Protein AF-A0A1C6DU98-F1 (afdb_monomer_lite)

Secondary structure (DSSP, 8-state):
-EEEEEEEE---HHHHHHHHHHHHHHHHHHHHHHHHHHHHT-GGGHHHHHHHHHHHHHHHHHHHHHHHHHHHHTEEEEEEEEEEETTEEEETTEEEEEEEETTTTEEEEE--EEETTTTEEE-S-EEEEETTHHHHHHHHHHHTT---EE---

Structure (mmCIF, N/CA/C/O backbone):
data_AF-A0A1C6DU98-F1
#
_entry.id   AF-A0A1C6DU98-F1
#
loop_
_atom_site.group_PDB
_atom_site.id
_atom_site.type_symbol
_atom_site.label_atom_id
_atom_site.label_alt_id
_atom_site.label_comp_id
_atom_site.label_asym_id
_atom_site.label_entity_id
_atom_site.label_seq_id
_atom_site.pdbx_PDB_ins_code
_atom_site.Cartn_x
_atom_site.Cartn_y
_atom_site.Cartn_z
_atom_site.occupancy
_atom_site.B_iso_or_equiv
_atom_site.auth_seq_id
_atom_site.auth_comp_id
_atom_site.auth_asym_id
_atom_site.auth_atom_id
_atom_site.pdbx_PDB_model_num
ATOM 1 N N . MET A 1 1 ? -24.990 3.674 14.588 1.00 85.88 1 MET A N 1
ATOM 2 C CA . MET A 1 1 ? -23.963 4.269 13.704 1.00 85.88 1 MET A CA 1
ATOM 3 C C . MET A 1 1 ? -22.802 4.704 14.579 1.00 85.88 1 MET A C 1
ATOM 5 O O . MET A 1 1 ? -23.062 5.175 15.678 1.00 85.88 1 MET A O 1
ATOM 9 N N . TYR A 1 2 ? -21.567 4.524 14.125 1.00 88.25 2 TYR A N 1
ATOM 10 C CA . TYR A 1 2 ? -20.347 4.826 14.866 1.00 88.25 2 TYR A CA 1
ATOM 11 C C . TYR A 1 2 ? -19.347 5.497 13.927 1.00 88.25 2 TYR A C 1
ATOM 13 O O . TYR A 1 2 ? -19.114 5.000 12.826 1.00 88.25 2 TYR A O 1
ATOM 21 N N . ARG A 1 3 ? -18.801 6.644 14.332 1.00 89.50 3 ARG A N 1
ATOM 22 C CA . ARG A 1 3 ? -17.763 7.347 13.574 1.00 89.50 3 ARG A CA 1
ATOM 23 C C . ARG A 1 3 ? -16.412 6.921 14.121 1.00 89.50 3 ARG A C 1
ATOM 25 O O . ARG A 1 3 ? -16.212 7.018 15.327 1.00 89.50 3 ARG A O 1
ATOM 32 N N . VAL A 1 4 ? -15.510 6.487 13.251 1.00 89.44 4 VAL A N 1
ATOM 33 C CA . VAL A 1 4 ? -14.160 6.087 13.652 1.00 89.44 4 VAL A CA 1
ATOM 34 C C . VAL A 1 4 ? -13.137 6.535 12.623 1.00 89.44 4 VAL A C 1
ATOM 36 O O . VAL A 1 4 ? -13.411 6.533 11.418 1.00 89.44 4 VAL A O 1
ATOM 39 N N . THR A 1 5 ? -11.966 6.927 13.116 1.00 86.38 5 THR A N 1
ATOM 40 C CA . THR A 1 5 ? -10.816 7.238 12.276 1.00 86.38 5 THR A CA 1
ATOM 41 C C . THR A 1 5 ? -10.185 5.929 11.834 1.00 86.38 5 THR A C 1
ATOM 43 O O . THR A 1 5 ? -9.741 5.131 12.658 1.00 86.38 5 THR A O 1
ATOM 46 N N . VAL A 1 6 ? -10.122 5.697 10.529 1.00 86.38 6 VAL A N 1
ATOM 47 C CA . VAL A 1 6 ? -9.443 4.530 9.966 1.00 86.38 6 VAL A CA 1
ATOM 48 C C . VAL A 1 6 ? -8.275 4.979 9.114 1.00 86.38 6 VAL A C 1
ATOM 50 O O . VAL A 1 6 ? -8.341 5.986 8.408 1.00 86.38 6 VAL A O 1
ATOM 53 N N . THR A 1 7 ? -7.203 4.206 9.145 1.00 85.19 7 THR A N 1
ATOM 54 C CA . THR A 1 7 ? -6.088 4.360 8.221 1.00 85.19 7 THR A CA 1
ATOM 55 C C . THR A 1 7 ? -6.346 3.449 7.032 1.00 85.19 7 THR A C 1
ATOM 57 O O . THR A 1 7 ? -6.310 2.231 7.165 1.00 85.19 7 THR A O 1
ATOM 60 N N . THR A 1 8 ? -6.623 4.021 5.865 1.00 81.44 8 THR A N 1
ATOM 61 C CA . THR A 1 8 ? -6.756 3.267 4.612 1.00 81.44 8 THR A CA 1
ATOM 62 C C . THR A 1 8 ? -5.574 3.562 3.706 1.00 81.44 8 THR A C 1
ATOM 64 O O . THR A 1 8 ? -4.934 4.611 3.820 1.00 81.44 8 THR A O 1
ATOM 67 N N . ARG A 1 9 ? -5.265 2.645 2.794 1.00 74.75 9 ARG A N 1
ATOM 68 C CA . ARG A 1 9 ? -4.228 2.872 1.795 1.00 74.75 9 ARG A CA 1
ATOM 69 C C . ARG A 1 9 ? -4.879 3.220 0.465 1.00 74.75 9 ARG A C 1
ATOM 71 O O . ARG A 1 9 ? -5.501 2.378 -0.174 1.00 74.75 9 ARG A O 1
ATOM 78 N N . VAL A 1 10 ? -4.663 4.448 0.019 1.00 69.62 10 VAL A N 1
ATOM 79 C CA . VAL A 1 10 ? -5.105 4.909 -1.296 1.00 69.62 10 VAL A CA 1
ATOM 80 C C . VAL A 1 10 ? -3.975 4.658 -2.289 1.00 69.62 10 VAL A C 1
ATOM 82 O O . VAL A 1 10 ? -2.925 5.300 -2.226 1.00 69.62 10 VAL A O 1
ATOM 85 N N . LEU A 1 11 ? -4.156 3.701 -3.201 1.00 62.50 11 LEU A N 1
ATOM 86 C CA . LEU A 1 11 ? -3.251 3.570 -4.341 1.00 62.50 11 LEU A CA 1
ATOM 87 C C . LEU A 1 11 ? -3.555 4.683 -5.348 1.00 62.50 11 LEU A C 1
ATOM 89 O O . LEU A 1 11 ? -4.678 4.807 -5.825 1.00 62.50 11 LEU A O 1
ATOM 93 N N . ASN A 1 12 ? -2.543 5.488 -5.673 1.00 68.00 12 ASN A N 1
ATOM 94 C CA . ASN A 1 12 ? -2.624 6.465 -6.752 1.00 68.00 12 ASN A CA 1
ATOM 95 C C . ASN A 1 12 ? -1.904 5.930 -7.996 1.00 68.00 12 ASN A C 1
ATOM 97 O O . ASN A 1 12 ? -0.674 5.999 -8.084 1.00 68.00 12 ASN A O 1
ATOM 101 N N . ASP A 1 13 ? -2.672 5.445 -8.973 1.00 67.31 13 ASP A N 1
ATOM 102 C CA . ASP A 1 13 ? -2.160 4.857 -10.221 1.00 67.31 13 ASP A CA 1
ATOM 103 C C . ASP A 1 13 ? -1.227 5.805 -10.986 1.00 67.31 13 ASP A C 1
ATOM 105 O O . ASP A 1 13 ? -0.239 5.384 -11.596 1.00 67.31 13 ASP A O 1
ATOM 109 N N . LYS A 1 14 ? -1.488 7.118 -10.914 1.00 71.56 14 LYS A N 1
ATOM 110 C CA . LYS A 1 14 ? -0.655 8.142 -11.559 1.00 71.56 14 LYS A CA 1
ATOM 111 C C . LYS A 1 14 ? 0.754 8.181 -10.974 1.00 71.56 14 LYS A C 1
ATOM 113 O O . LYS A 1 14 ? 1.722 8.404 -11.705 1.00 71.56 14 LYS A O 1
ATOM 118 N N . ASP A 1 15 ? 0.874 7.969 -9.669 1.00 70.94 15 ASP A N 1
ATOM 119 C CA . ASP A 1 15 ? 2.164 7.956 -8.991 1.00 70.94 15 ASP A CA 1
ATOM 120 C C . ASP A 1 15 ? 2.896 6.637 -9.229 1.00 70.94 15 ASP A C 1
ATOM 122 O O . ASP A 1 15 ? 4.112 6.650 -9.421 1.00 70.94 15 ASP A O 1
ATOM 126 N N . THR A 1 16 ? 2.166 5.521 -9.324 1.00 69.62 16 THR A N 1
ATOM 127 C CA . THR A 1 16 ? 2.725 4.216 -9.706 1.00 69.62 16 THR A CA 1
ATOM 128 C C . THR A 1 16 ? 3.302 4.249 -11.124 1.00 69.62 16 THR A C 1
ATOM 130 O O . THR A 1 16 ? 4.442 3.835 -11.332 1.00 69.62 16 THR A O 1
ATOM 133 N N . LEU A 1 17 ? 2.575 4.835 -12.083 1.00 74.00 17 LEU A N 1
ATOM 134 C CA . LEU A 1 17 ? 3.032 4.993 -13.467 1.00 74.00 17 LEU A CA 1
ATOM 135 C C . LEU A 1 17 ? 4.257 5.913 -13.576 1.00 74.00 17 LEU A C 1
ATOM 137 O O . LEU A 1 17 ? 5.196 5.636 -14.319 1.00 74.00 17 LEU A O 1
ATOM 141 N N . ARG A 1 18 ? 4.295 7.004 -12.803 1.00 75.06 18 ARG A N 1
ATOM 142 C CA . ARG A 1 18 ? 5.468 7.897 -12.742 1.00 75.06 18 ARG A CA 1
ATOM 143 C C . ARG A 1 18 ? 6.706 7.214 -12.172 1.00 75.06 18 ARG A C 1
ATOM 145 O O . ARG A 1 18 ? 7.819 7.661 -12.442 1.00 75.06 18 ARG A O 1
ATOM 152 N N . LEU A 1 19 ? 6.515 6.173 -11.369 1.00 79.12 19 LEU A N 1
ATOM 153 C CA . LEU A 1 19 ? 7.595 5.415 -10.758 1.00 79.12 19 LEU A CA 1
ATOM 154 C C . LEU A 1 19 ? 8.170 4.359 -11.705 1.00 79.12 19 LEU A C 1
ATOM 156 O O . LEU A 1 19 ? 9.376 4.133 -11.692 1.00 79.12 19 LEU A O 1
ATOM 160 N N . SER A 1 20 ? 7.328 3.760 -12.551 1.00 80.25 20 SER A N 1
ATOM 161 C CA . SER A 1 20 ? 7.749 2.794 -13.573 1.00 80.25 20 SER A CA 1
ATOM 162 C C . SER A 1 20 ? 8.262 3.447 -14.861 1.00 80.25 20 SER A C 1
ATOM 164 O O . SER A 1 20 ? 9.069 2.842 -15.564 1.00 80.25 20 SER A O 1
ATOM 166 N N . ALA A 1 21 ? 7.855 4.686 -15.159 1.00 83.88 21 ALA A N 1
ATOM 167 C CA . ALA A 1 21 ? 8.247 5.423 -16.362 1.00 83.88 21 ALA A CA 1
ATOM 168 C C . ALA A 1 21 ? 9.760 5.411 -16.676 1.00 83.88 21 ALA A C 1
ATOM 170 O O . ALA A 1 21 ? 10.107 5.071 -17.805 1.00 83.88 21 ALA A O 1
ATOM 171 N N . PRO A 1 22 ? 10.686 5.722 -15.745 1.00 84.69 22 PRO A N 1
ATOM 172 C CA . PRO A 1 22 ? 12.113 5.732 -16.073 1.00 84.69 22 PRO A CA 1
ATOM 173 C C . PRO A 1 22 ? 12.674 4.334 -16.382 1.00 84.69 22 PRO A C 1
ATOM 175 O O . PRO A 1 22 ? 13.575 4.215 -17.205 1.00 84.69 22 PRO A O 1
ATOM 178 N N . ILE A 1 23 ? 12.118 3.277 -15.780 1.00 86.94 23 ILE A N 1
ATOM 179 C CA . ILE A 1 23 ? 12.502 1.886 -16.072 1.00 86.94 23 ILE A CA 1
ATOM 180 C C . ILE A 1 23 ? 11.992 1.478 -17.459 1.00 86.94 23 ILE A C 1
ATOM 182 O O . ILE A 1 23 ? 12.721 0.849 -18.219 1.00 86.94 23 ILE A O 1
ATOM 186 N N . LEU A 1 24 ? 10.764 1.874 -17.812 1.00 86.62 24 LEU A N 1
ATOM 187 C CA . LEU A 1 24 ? 10.200 1.633 -19.142 1.00 86.62 24 LEU A CA 1
ATOM 188 C C . LEU A 1 24 ? 10.991 2.360 -20.234 1.00 86.62 24 LEU A C 1
ATOM 190 O O . LEU A 1 24 ? 11.309 1.756 -21.253 1.00 86.62 24 LEU A O 1
ATOM 194 N N . VAL A 1 25 ? 11.346 3.630 -20.012 1.00 88.44 25 VAL A N 1
ATOM 195 C CA . VAL A 1 25 ? 12.177 4.405 -20.949 1.00 88.44 25 VAL A CA 1
ATOM 196 C C . VAL A 1 25 ? 13.542 3.745 -21.135 1.00 88.44 25 VAL A C 1
ATOM 198 O O . VAL A 1 25 ? 13.977 3.572 -22.270 1.00 88.44 25 VAL A O 1
ATOM 201 N N . TRP A 1 26 ? 14.186 3.326 -20.041 1.00 89.44 26 TRP A N 1
ATOM 202 C CA . TRP A 1 26 ? 15.456 2.603 -20.093 1.00 89.44 26 TRP A CA 1
ATOM 203 C C . TRP A 1 26 ? 15.346 1.298 -20.896 1.00 89.44 26 TRP A C 1
ATOM 205 O O . TRP A 1 26 ? 16.161 1.049 -21.776 1.00 89.44 26 TRP A O 1
ATOM 215 N N . LEU A 1 27 ? 14.300 0.501 -20.657 1.00 89.75 27 LEU A N 1
ATOM 216 C CA . LEU A 1 27 ? 14.071 -0.766 -21.357 1.00 89.75 27 LEU A CA 1
ATOM 217 C C . LEU A 1 27 ? 13.869 -0.565 -22.865 1.00 89.75 27 LEU A C 1
ATOM 219 O O . LEU A 1 27 ? 14.407 -1.326 -23.664 1.00 89.75 27 LEU A O 1
ATOM 223 N N . VAL A 1 28 ? 13.108 0.457 -23.265 1.00 92.50 28 VAL A N 1
ATOM 224 C CA . VAL A 1 28 ? 12.875 0.759 -24.686 1.00 92.50 28 VAL A CA 1
ATOM 225 C C . VAL A 1 28 ? 14.171 1.186 -25.375 1.00 92.50 28 VAL A C 1
ATOM 227 O O . VAL A 1 28 ? 14.463 0.690 -26.462 1.00 92.50 28 VAL A O 1
ATOM 230 N N . LEU A 1 29 ? 14.961 2.062 -24.747 1.00 89.50 29 LEU A N 1
ATOM 231 C CA . LEU A 1 29 ? 16.256 2.492 -25.285 1.00 89.50 29 LEU A CA 1
ATOM 232 C C . LEU A 1 29 ? 17.220 1.312 -25.439 1.00 89.50 29 LEU A C 1
ATOM 234 O O . LEU A 1 29 ? 17.785 1.128 -26.518 1.00 89.50 29 LEU A O 1
ATOM 238 N N . PHE A 1 30 ? 17.285 0.449 -24.424 1.00 88.94 30 PHE A N 1
ATOM 239 C CA . PHE A 1 30 ? 18.095 -0.761 -24.450 1.00 88.94 30 PHE A CA 1
ATOM 240 C C . PHE A 1 30 ? 17.739 -1.671 -25.633 1.00 88.94 30 PHE A C 1
ATOM 242 O O . PHE A 1 30 ? 18.619 -2.110 -26.374 1.00 88.94 30 PHE A O 1
ATOM 249 N N . ILE A 1 31 ? 16.443 -1.915 -25.863 1.00 90.62 31 ILE A N 1
ATOM 250 C CA . ILE A 1 31 ? 15.973 -2.734 -26.991 1.00 90.62 31 ILE A CA 1
ATOM 251 C C . ILE A 1 31 ? 16.342 -2.095 -28.335 1.00 90.62 31 ILE A C 1
ATOM 253 O O . ILE A 1 31 ? 16.722 -2.814 -29.259 1.00 90.62 31 ILE A O 1
ATOM 257 N N . ILE A 1 32 ? 16.255 -0.768 -28.460 1.00 90.94 32 ILE A N 1
ATOM 258 C CA . ILE A 1 32 ? 16.618 -0.059 -29.695 1.00 90.94 32 ILE A CA 1
ATOM 259 C C . ILE A 1 32 ? 18.115 -0.210 -29.976 1.00 90.94 32 ILE A C 1
ATOM 261 O O . ILE A 1 32 ? 18.483 -0.605 -31.082 1.00 90.94 32 ILE A O 1
ATOM 265 N N . ILE A 1 33 ? 18.979 0.061 -28.993 1.00 87.44 33 ILE A N 1
ATOM 266 C CA . ILE A 1 33 ? 20.437 -0.049 -29.162 1.00 87.44 33 ILE A CA 1
ATOM 267 C C . ILE A 1 33 ? 20.829 -1.491 -29.482 1.00 87.44 33 ILE A C 1
ATOM 269 O O . ILE A 1 33 ? 21.590 -1.723 -30.423 1.00 87.44 33 ILE A O 1
ATOM 273 N N . PHE A 1 34 ? 20.267 -2.456 -28.752 1.00 87.94 34 PHE A N 1
ATOM 274 C CA . PHE A 1 34 ? 20.500 -3.875 -28.993 1.00 87.94 34 PHE A CA 1
ATOM 275 C C . PHE A 1 34 ? 20.045 -4.296 -30.397 1.00 87.94 34 PHE A C 1
ATOM 277 O O . PHE A 1 34 ? 20.798 -4.938 -31.125 1.00 87.94 34 PHE A O 1
ATOM 284 N N . GLY A 1 35 ? 18.850 -3.878 -30.822 1.00 89.12 35 GLY A N 1
ATOM 285 C CA . GLY A 1 35 ? 18.323 -4.173 -32.153 1.00 89.12 35 GLY A CA 1
ATOM 286 C C . GLY A 1 35 ? 19.186 -3.592 -33.275 1.00 89.12 35 GLY A C 1
ATOM 287 O O . GLY A 1 35 ? 19.497 -4.295 -34.236 1.00 89.12 35 GLY A O 1
ATOM 288 N N . VAL A 1 36 ? 19.631 -2.339 -33.141 1.00 88.69 36 VAL A N 1
ATOM 289 C CA . VAL A 1 36 ? 20.524 -1.697 -34.121 1.00 88.69 36 VAL A CA 1
ATOM 290 C C . VAL A 1 36 ? 21.876 -2.407 -34.172 1.00 88.69 36 VAL A C 1
ATOM 292 O O . VAL A 1 36 ? 22.383 -2.661 -35.263 1.00 88.69 36 VAL A O 1
ATOM 295 N N . MET A 1 37 ? 22.436 -2.777 -33.017 1.00 87.06 37 MET A N 1
ATOM 296 C CA . MET A 1 37 ? 23.679 -3.544 -32.942 1.00 87.06 37 MET A CA 1
ATOM 297 C C . MET A 1 37 ? 23.553 -4.889 -33.669 1.00 87.06 37 MET A C 1
ATOM 299 O O . MET A 1 37 ? 24.434 -5.226 -34.453 1.00 87.06 37 MET A O 1
ATOM 303 N N . CYS A 1 38 ? 22.454 -5.623 -33.467 1.00 85.94 38 CYS A N 1
ATOM 304 C CA . CYS A 1 38 ? 22.222 -6.912 -34.121 1.00 85.94 38 CYS A CA 1
ATOM 305 C C . CYS A 1 38 ? 22.011 -6.805 -35.639 1.00 85.94 38 CYS A C 1
ATOM 307 O O . CYS A 1 38 ? 22.429 -7.701 -36.364 1.00 85.94 38 CYS A O 1
ATOM 309 N N . ILE A 1 39 ? 21.351 -5.748 -36.126 1.00 88.81 39 ILE A N 1
ATOM 310 C CA . ILE A 1 39 ? 21.050 -5.584 -37.560 1.00 88.81 39 ILE A CA 1
ATOM 311 C C . ILE A 1 39 ? 22.266 -5.063 -38.331 1.00 88.81 39 ILE A C 1
ATOM 313 O O . ILE A 1 39 ? 22.533 -5.517 -39.440 1.00 88.81 39 ILE A O 1
ATOM 317 N N . ALA A 1 40 ? 22.973 -4.082 -37.770 1.00 85.31 40 ALA A N 1
ATOM 318 C CA . ALA A 1 40 ? 24.055 -3.385 -38.458 1.00 85.31 40 ALA A CA 1
ATOM 319 C C . ALA A 1 40 ? 25.455 -3.943 -38.132 1.00 85.31 40 ALA A C 1
ATOM 321 O O . ALA A 1 40 ? 26.435 -3.447 -38.682 1.00 85.31 40 ALA A O 1
ATOM 322 N N . ASP A 1 41 ? 25.547 -4.936 -37.238 1.00 82.25 41 ASP A N 1
ATOM 323 C CA . ASP A 1 41 ? 26.792 -5.567 -36.759 1.00 82.25 41 ASP A CA 1
ATOM 324 C C . ASP A 1 41 ? 27.844 -4.541 -36.279 1.00 82.25 41 ASP A C 1
ATOM 326 O O . ASP A 1 41 ? 29.049 -4.639 -36.520 1.00 82.25 41 ASP A O 1
ATOM 330 N N . ILE A 1 42 ? 27.371 -3.481 -35.609 1.00 84.88 42 ILE A N 1
ATOM 331 C CA . ILE A 1 42 ? 28.212 -2.367 -35.151 1.00 84.88 42 ILE A CA 1
ATOM 332 C C . ILE A 1 42 ? 28.705 -2.650 -33.733 1.00 84.88 42 ILE A C 1
ATOM 334 O O . ILE A 1 42 ? 28.068 -2.293 -32.742 1.00 84.88 42 ILE A O 1
ATOM 338 N N . TRP A 1 43 ? 29.906 -3.210 -33.632 1.00 80.06 43 TRP A N 1
ATOM 339 C CA . TRP A 1 43 ? 30.550 -3.536 -32.354 1.00 80.06 43 TRP A CA 1
ATOM 340 C C . TRP A 1 43 ? 30.832 -2.325 -31.452 1.00 80.06 43 TRP A C 1
ATOM 342 O O . TRP A 1 43 ? 30.914 -2.462 -30.233 1.00 80.06 43 TRP A O 1
ATOM 352 N N . PHE A 1 44 ? 30.935 -1.115 -32.010 1.00 85.62 44 PHE A N 1
ATOM 353 C CA . PHE A 1 44 ? 31.124 0.103 -31.213 1.00 85.62 44 PHE A CA 1
ATOM 354 C C . PHE A 1 44 ? 29.930 0.404 -30.283 1.00 85.62 44 PHE A C 1
ATOM 356 O O . PHE A 1 44 ? 30.108 1.065 -29.260 1.00 85.62 44 PHE A O 1
ATOM 363 N N . LEU A 1 45 ? 28.731 -0.127 -30.572 1.00 84.25 45 LEU A N 1
ATOM 364 C CA . LEU A 1 45 ? 27.534 0.040 -29.732 1.00 84.25 45 LEU A CA 1
ATOM 365 C C . LEU A 1 45 ? 27.584 -0.745 -28.408 1.00 84.25 45 LEU A C 1
ATOM 367 O O . LEU A 1 45 ? 26.772 -0.497 -27.517 1.00 84.25 45 LEU A O 1
ATOM 371 N N . VAL A 1 46 ? 28.579 -1.613 -28.214 1.00 83.69 46 VAL A N 1
ATOM 372 C CA . VAL A 1 46 ? 28.810 -2.295 -26.930 1.00 83.69 46 VAL A CA 1
ATOM 373 C C . VAL A 1 46 ? 29.139 -1.292 -25.815 1.00 83.69 46 VAL A C 1
ATOM 375 O O . VAL A 1 46 ? 28.690 -1.458 -24.681 1.00 83.69 46 VAL A O 1
ATOM 378 N N . LEU A 1 47 ? 29.87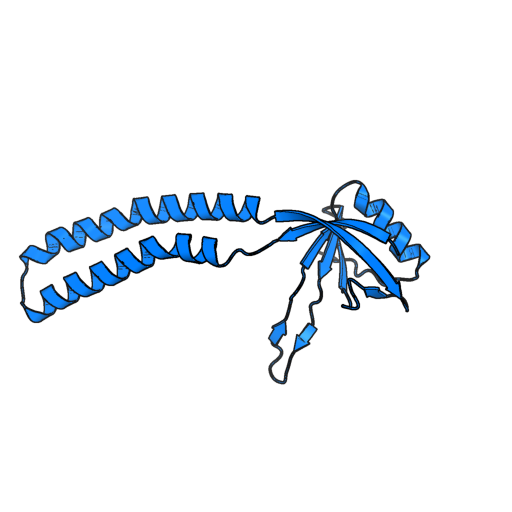6 -0.221 -26.131 1.00 86.75 47 LEU A N 1
ATOM 379 C CA . LEU A 1 47 ? 30.239 0.819 -25.166 1.00 86.75 47 LEU A CA 1
ATOM 380 C C . LEU A 1 47 ? 29.009 1.584 -24.621 1.00 86.75 47 LEU A C 1
ATOM 382 O O . LEU A 1 47 ? 28.853 1.634 -23.398 1.00 86.75 47 LEU A O 1
ATOM 386 N N . PRO A 1 48 ? 28.110 2.154 -25.455 1.00 85.38 48 PRO A N 1
ATOM 387 C CA . PRO A 1 48 ? 26.889 2.786 -24.959 1.00 85.38 48 PRO A CA 1
ATOM 388 C C . PRO A 1 48 ? 25.942 1.793 -24.276 1.00 85.38 48 PRO A C 1
ATOM 390 O O . PRO A 1 48 ? 25.326 2.160 -23.281 1.00 85.38 48 PRO A O 1
ATOM 393 N N . MET A 1 49 ? 25.887 0.530 -24.716 1.00 85.88 49 MET A N 1
ATOM 394 C CA . MET A 1 49 ? 25.097 -0.503 -24.037 1.00 85.88 49 MET A CA 1
ATOM 395 C C . MET A 1 49 ? 25.588 -0.743 -22.598 1.00 85.88 49 MET A C 1
ATOM 397 O O . MET A 1 49 ? 24.789 -0.826 -21.667 1.00 85.88 49 MET A O 1
ATOM 401 N N . PHE A 1 50 ? 26.907 -0.794 -22.384 1.00 87.69 50 PHE A N 1
ATOM 402 C CA . PHE A 1 50 ? 27.483 -0.922 -21.042 1.00 87.69 50 PHE A CA 1
ATOM 403 C C . PHE A 1 50 ? 27.195 0.307 -20.165 1.00 87.69 50 PHE A C 1
ATOM 405 O O . PHE A 1 50 ? 26.881 0.171 -18.982 1.00 87.69 50 PHE A O 1
ATOM 412 N N . LEU A 1 51 ? 27.250 1.511 -20.743 1.00 89.06 51 LEU A N 1
ATOM 413 C CA . LEU A 1 51 ? 26.887 2.745 -20.041 1.00 89.06 51 LEU A CA 1
ATOM 414 C C . LEU A 1 51 ? 25.408 2.754 -19.631 1.00 89.06 51 LEU A C 1
ATOM 416 O O . LEU A 1 51 ? 25.105 3.105 -18.491 1.00 89.06 51 LEU A O 1
ATOM 420 N N . GLU A 1 52 ? 24.497 2.307 -20.499 1.00 85.94 52 GLU A N 1
ATOM 421 C CA . GLU A 1 52 ? 23.081 2.163 -20.148 1.00 85.94 52 GLU A CA 1
ATOM 422 C C . GLU A 1 52 ? 22.878 1.195 -18.985 1.00 85.94 52 GLU A C 1
ATOM 424 O O . GLU A 1 52 ? 22.130 1.510 -18.055 1.00 85.94 52 GLU A O 1
ATOM 429 N N . PHE A 1 53 ? 23.578 0.058 -18.974 1.00 86.38 53 PHE A N 1
ATOM 430 C CA . PHE A 1 53 ? 23.538 -0.871 -17.845 1.00 86.38 53 PHE A CA 1
ATOM 431 C C . PHE A 1 53 ? 23.962 -0.216 -16.529 1.00 86.38 53 PHE A C 1
ATOM 433 O O . PHE A 1 53 ? 23.331 -0.457 -15.503 1.00 86.38 53 PHE A O 1
ATOM 440 N N . LEU A 1 54 ? 24.975 0.651 -16.529 1.00 89.12 54 LEU A N 1
ATOM 441 C CA . LEU A 1 54 ? 25.368 1.376 -15.317 1.00 89.12 54 LEU A CA 1
ATOM 442 C C . LEU A 1 54 ? 24.315 2.410 -14.889 1.00 89.12 54 LEU A C 1
ATOM 444 O O . LEU A 1 54 ? 24.099 2.612 -13.692 1.00 89.12 54 LEU A O 1
ATOM 448 N N . CYS A 1 55 ? 23.612 3.028 -15.842 1.00 86.06 55 CYS A N 1
ATOM 449 C CA . CYS A 1 55 ? 22.560 4.007 -15.567 1.00 86.06 55 CYS A CA 1
ATOM 450 C C . CYS A 1 55 ? 21.314 3.411 -14.887 1.00 86.06 55 CYS A C 1
ATOM 452 O O . CYS A 1 55 ? 20.573 4.156 -14.241 1.00 86.06 55 CYS A O 1
ATOM 454 N N . ILE A 1 56 ? 21.087 2.092 -14.946 1.00 86.12 56 ILE A N 1
ATOM 455 C CA . ILE A 1 56 ? 19.938 1.467 -14.267 1.00 86.12 56 ILE A CA 1
ATOM 456 C C . ILE A 1 56 ? 20.067 1.515 -12.735 1.00 86.12 56 ILE A C 1
ATOM 458 O O . ILE A 1 56 ? 19.069 1.603 -12.017 1.00 86.12 56 ILE A O 1
ATOM 462 N N . ILE A 1 57 ? 21.296 1.494 -12.211 1.00 87.56 57 ILE A N 1
ATOM 463 C CA . ILE A 1 57 ? 21.581 1.442 -10.771 1.00 87.56 57 ILE A CA 1
ATOM 464 C C . ILE A 1 57 ? 21.062 2.700 -10.047 1.00 87.56 57 ILE A C 1
ATOM 466 O O . ILE A 1 57 ? 20.276 2.566 -9.106 1.00 87.56 57 ILE A O 1
ATOM 470 N N . PRO A 1 58 ? 21.402 3.939 -10.457 1.00 86.62 58 PRO A N 1
ATOM 471 C CA . PRO A 1 58 ? 20.858 5.126 -9.800 1.00 86.62 58 PRO A CA 1
ATOM 472 C C . PRO A 1 58 ? 19.338 5.258 -9.982 1.00 86.62 58 PRO A C 1
ATOM 474 O O . PRO A 1 58 ? 18.646 5.680 -9.052 1.00 86.62 58 PRO A O 1
ATOM 477 N N . VAL A 1 59 ? 18.798 4.855 -11.139 1.00 85.44 59 VAL A N 1
ATOM 478 C CA . VAL A 1 59 ? 17.354 4.911 -11.433 1.00 85.44 59 VAL A CA 1
ATOM 479 C C . VAL A 1 59 ? 16.562 3.973 -10.524 1.00 85.44 59 VAL A C 1
ATOM 481 O O . VAL A 1 59 ? 15.533 4.367 -9.967 1.00 85.44 59 VAL A O 1
ATOM 484 N N . THR A 1 60 ? 17.045 2.749 -10.326 1.00 84.38 60 THR A N 1
ATOM 485 C CA . THR A 1 60 ? 16.405 1.763 -9.444 1.00 84.38 60 THR A CA 1
ATOM 486 C C . THR A 1 60 ? 16.462 2.202 -7.986 1.00 84.38 60 THR A C 1
ATOM 488 O O . THR A 1 60 ? 15.430 2.199 -7.314 1.00 84.38 60 THR A O 1
ATOM 491 N N . VAL A 1 61 ? 17.612 2.688 -7.506 1.00 86.69 61 VAL A N 1
ATOM 492 C CA . VAL A 1 61 ? 17.748 3.217 -6.136 1.00 86.69 61 VAL A CA 1
ATOM 493 C C . VAL A 1 61 ? 16.809 4.404 -5.895 1.00 86.69 61 VAL A C 1
ATOM 495 O O . VAL A 1 61 ? 16.138 4.463 -4.860 1.00 86.69 61 VAL A O 1
ATOM 498 N N . TRP A 1 62 ? 16.721 5.343 -6.843 1.00 88.12 62 TRP A N 1
ATOM 499 C CA . TRP A 1 62 ? 15.791 6.472 -6.759 1.00 88.12 62 TRP A CA 1
ATOM 500 C C . TRP A 1 62 ? 14.332 6.007 -6.729 1.00 88.12 62 TRP A C 1
ATOM 502 O O . TRP A 1 62 ? 13.556 6.462 -5.883 1.00 88.12 62 TRP A O 1
ATOM 512 N N . SER A 1 63 ? 13.978 5.056 -7.594 1.00 84.06 63 SER A N 1
ATOM 513 C CA . SER A 1 63 ? 12.626 4.502 -7.683 1.00 84.06 63 SER A CA 1
ATOM 514 C C . SER A 1 63 ? 12.223 3.814 -6.380 1.00 84.06 63 SER A C 1
ATOM 516 O O . SER A 1 63 ? 11.156 4.106 -5.850 1.00 84.06 63 SER A O 1
ATOM 518 N N . ILE A 1 64 ? 13.097 2.994 -5.785 1.00 82.31 64 ILE A N 1
ATOM 519 C CA . ILE A 1 64 ? 12.836 2.325 -4.499 1.00 82.31 64 ILE A CA 1
ATOM 520 C C . ILE A 1 64 ? 12.622 3.348 -3.377 1.00 82.31 64 ILE A C 1
ATOM 522 O O . ILE A 1 64 ? 11.662 3.240 -2.611 1.00 82.31 64 ILE A O 1
ATOM 526 N N . LYS A 1 65 ? 13.480 4.374 -3.281 1.00 83.12 65 LYS A N 1
ATOM 527 C CA . LYS A 1 65 ? 13.329 5.433 -2.267 1.00 83.12 65 LYS A CA 1
ATOM 528 C C . LYS A 1 65 ? 12.005 6.174 -2.426 1.00 83.12 65 LYS A C 1
ATOM 530 O O . LYS A 1 65 ? 11.297 6.392 -1.443 1.00 83.12 65 LYS A O 1
ATOM 535 N N . LYS A 1 66 ? 11.654 6.533 -3.661 1.00 81.25 66 LYS A N 1
ATOM 536 C CA . LYS A 1 66 ? 10.403 7.230 -3.958 1.00 81.25 66 LYS A CA 1
ATOM 537 C C . LYS A 1 66 ? 9.184 6.343 -3.705 1.00 81.25 66 LYS A C 1
ATOM 539 O O . LYS A 1 66 ? 8.210 6.824 -3.139 1.00 81.25 66 LYS A O 1
ATOM 544 N N . ALA A 1 67 ? 9.263 5.052 -4.023 1.00 76.50 67 ALA A N 1
ATOM 545 C CA . ALA A 1 67 ? 8.198 4.084 -3.770 1.00 76.50 67 ALA A CA 1
ATOM 546 C C . ALA A 1 67 ? 7.959 3.910 -2.273 1.00 76.50 67 ALA A C 1
ATOM 548 O O . ALA A 1 67 ? 6.815 3.857 -1.835 1.00 76.50 67 ALA A O 1
ATOM 549 N N . ARG A 1 68 ? 9.031 3.876 -1.471 1.00 75.56 68 ARG A N 1
ATOM 550 C CA . ARG A 1 68 ? 8.924 3.814 -0.011 1.00 75.56 68 ARG A CA 1
ATOM 551 C C . ARG A 1 68 ? 8.243 5.056 0.561 1.00 75.56 68 ARG A C 1
ATOM 553 O O . ARG A 1 68 ? 7.388 4.917 1.429 1.00 75.56 68 ARG A O 1
ATOM 560 N N . LYS A 1 69 ? 8.587 6.244 0.054 1.00 76.62 69 LYS A N 1
ATOM 561 C CA . LYS A 1 69 ? 7.949 7.502 0.460 1.00 76.62 69 LYS A CA 1
ATOM 562 C C . LYS A 1 69 ? 6.462 7.527 0.088 1.00 76.62 69 LYS A C 1
ATOM 564 O O . 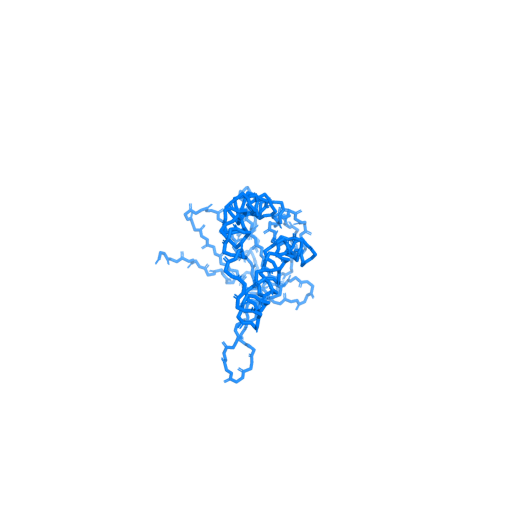LYS A 1 69 ? 5.632 7.741 0.959 1.00 76.62 69 LYS A O 1
ATOM 569 N N . LEU A 1 70 ? 6.127 7.191 -1.159 1.00 70.75 70 LEU A N 1
ATOM 570 C CA . LEU A 1 70 ? 4.736 7.096 -1.616 1.00 70.75 70 LEU A CA 1
ATOM 571 C C . LEU A 1 70 ? 3.948 6.023 -0.860 1.00 70.75 70 LEU A C 1
ATOM 573 O O . LEU A 1 70 ? 2.776 6.217 -0.577 1.00 70.75 70 LEU A O 1
ATOM 577 N N . ARG A 1 71 ? 4.581 4.905 -0.481 1.00 63.44 71 ARG A N 1
ATOM 578 C CA . ARG A 1 71 ? 3.948 3.884 0.362 1.00 63.44 71 ARG A CA 1
ATOM 579 C C . ARG A 1 71 ? 3.560 4.456 1.723 1.00 63.44 71 ARG A C 1
ATOM 581 O O . ARG A 1 71 ? 2.480 4.141 2.198 1.00 63.44 71 ARG A O 1
ATOM 588 N N . GLN A 1 72 ? 4.400 5.285 2.336 1.00 65.44 72 GLN A N 1
ATOM 589 C CA . GLN A 1 72 ? 4.066 5.939 3.605 1.00 65.44 72 GLN A CA 1
ATOM 590 C C . GLN A 1 72 ? 2.984 7.011 3.429 1.00 65.44 72 GLN A C 1
ATOM 592 O O . GLN A 1 72 ? 2.042 7.042 4.208 1.00 65.44 72 GLN A O 1
ATOM 597 N N . GLU A 1 73 ? 3.070 7.826 2.376 1.00 67.19 73 GLU A N 1
ATOM 598 C CA . GLU A 1 73 ? 2.075 8.864 2.055 1.00 67.19 73 GLU A CA 1
ATOM 599 C C . GLU A 1 73 ? 0.722 8.286 1.607 1.00 67.19 73 GLU A C 1
ATOM 601 O O . GLU A 1 73 ? -0.305 8.940 1.754 1.00 67.19 73 GLU A O 1
ATOM 606 N N . SER A 1 74 ? 0.699 7.053 1.089 1.00 59.81 74 SER A N 1
ATOM 607 C CA . SER A 1 74 ? -0.537 6.382 0.673 1.00 59.81 74 SER A CA 1
ATOM 608 C C . SER A 1 74 ? -1.434 5.977 1.840 1.00 59.81 74 SER A C 1
ATOM 610 O O . SER A 1 74 ? -2.613 5.717 1.614 1.00 59.81 74 SER A O 1
ATOM 612 N N . PHE A 1 75 ? -0.905 5.924 3.069 1.00 71.56 75 PHE A N 1
ATOM 613 C CA . PHE A 1 75 ? -1.708 5.696 4.267 1.00 71.56 75 PHE A CA 1
ATOM 614 C C . PHE A 1 75 ? -2.370 7.003 4.689 1.00 71.56 75 PHE A C 1
ATOM 616 O O . PHE A 1 75 ? -1.732 7.901 5.238 1.00 71.56 75 PHE A O 1
ATOM 623 N N . VAL A 1 76 ? -3.667 7.102 4.424 1.00 79.56 76 VAL A N 1
ATOM 624 C CA . VAL A 1 76 ? -4.472 8.278 4.734 1.00 79.56 76 VAL A CA 1
ATOM 625 C C . VAL A 1 76 ? -5.413 7.933 5.878 1.00 79.56 76 VAL A C 1
ATOM 627 O O . VAL A 1 76 ? -6.112 6.919 5.838 1.00 79.56 76 VAL A O 1
ATOM 630 N N . LYS A 1 77 ? -5.435 8.792 6.898 1.00 82.56 77 LYS A N 1
ATOM 631 C CA . LYS A 1 77 ? -6.438 8.736 7.961 1.00 82.56 77 LYS A CA 1
ATOM 632 C C . LYS A 1 77 ? -7.713 9.399 7.461 1.00 82.56 77 LYS A C 1
ATOM 634 O O . LYS A 1 77 ? -7.689 10.575 7.102 1.00 82.56 77 LYS A O 1
ATOM 639 N N . ILE A 1 78 ? -8.798 8.642 7.416 1.00 86.19 78 ILE A N 1
ATOM 640 C CA . ILE A 1 78 ? -10.117 9.131 7.030 1.00 86.19 78 ILE A CA 1
ATOM 641 C C . ILE A 1 78 ? -11.121 8.798 8.124 1.00 86.19 78 ILE A C 1
ATOM 643 O O . ILE A 1 78 ? -11.053 7.736 8.742 1.00 86.19 78 ILE A O 1
ATOM 647 N N . ASP A 1 79 ? -12.084 9.686 8.326 1.00 86.38 79 ASP A N 1
ATOM 648 C CA . ASP A 1 79 ? -13.214 9.394 9.195 1.00 86.38 79 ASP A CA 1
ATOM 649 C C . ASP A 1 79 ? -14.277 8.654 8.394 1.00 86.38 79 ASP A C 1
ATOM 651 O O . ASP A 1 79 ? -14.790 9.165 7.396 1.00 86.38 79 ASP A O 1
ATOM 655 N N . VAL A 1 80 ? -14.634 7.457 8.847 1.00 88.50 80 VAL A N 1
ATOM 656 C CA . VAL A 1 80 ? -15.700 6.656 8.243 1.00 88.50 80 VAL A CA 1
ATOM 657 C C . VAL A 1 80 ? -16.858 6.490 9.211 1.00 88.50 80 VAL A C 1
ATOM 659 O O . VAL A 1 80 ? -16.686 6.342 10.422 1.00 88.50 80 VAL A O 1
ATOM 662 N N . MET A 1 81 ? -18.064 6.519 8.649 1.00 90.81 81 MET A N 1
ATOM 663 C CA . MET A 1 81 ? -19.299 6.232 9.366 1.00 90.81 81 MET A CA 1
ATOM 664 C C . MET A 1 81 ? -19.653 4.762 9.170 1.00 90.81 81 MET A C 1
ATOM 666 O O . MET A 1 81 ? -19.997 4.332 8.070 1.00 90.81 81 MET A O 1
ATOM 670 N N . LEU A 1 82 ? -19.583 3.999 10.253 1.00 91.56 82 LEU A N 1
ATOM 671 C CA . LEU A 1 82 ? -19.899 2.580 10.282 1.00 91.56 82 LEU A CA 1
ATOM 672 C C . LEU A 1 82 ? -21.302 2.365 10.846 1.00 91.56 82 LEU A C 1
ATOM 674 O O . LEU A 1 82 ? -21.730 2.999 11.815 1.00 91.56 82 LEU A O 1
ATOM 678 N N . THR A 1 83 ? -22.047 1.452 10.239 1.00 91.94 83 THR A N 1
ATOM 679 C CA . THR A 1 83 ? -23.385 1.075 10.693 1.00 91.94 83 THR A CA 1
ATOM 680 C C . THR A 1 83 ? -23.391 -0.400 11.041 1.00 91.94 83 THR A C 1
ATOM 682 O O . THR A 1 83 ? -23.068 -1.224 10.196 1.00 91.94 83 THR A O 1
ATOM 685 N N . ALA A 1 84 ? -23.777 -0.732 12.271 1.00 90.69 84 ALA A N 1
ATOM 686 C CA . ALA A 1 84 ? -24.024 -2.111 12.663 1.00 90.69 84 ALA A CA 1
ATOM 687 C C . ALA A 1 84 ? -25.473 -2.488 12.331 1.00 90.69 84 ALA A C 1
ATOM 689 O O . ALA A 1 84 ? -26.394 -1.739 12.674 1.00 90.69 84 ALA A O 1
ATOM 690 N N . ARG A 1 85 ? -25.668 -3.612 11.638 1.00 90.94 85 ARG A N 1
ATOM 691 C CA . ARG A 1 85 ? -26.977 -4.224 11.350 1.00 90.94 85 ARG A CA 1
ATOM 692 C C . ARG A 1 85 ? -26.814 -5.738 11.349 1.00 90.94 85 ARG A C 1
ATOM 694 O O . ARG A 1 85 ? -25.857 -6.230 10.762 1.00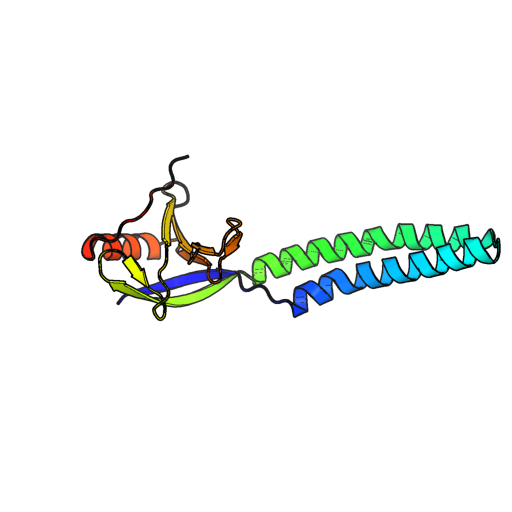 90.94 85 ARG A O 1
ATOM 701 N N . ASP A 1 86 ? -27.723 -6.452 12.007 1.00 87.56 86 ASP A N 1
ATOM 702 C CA . ASP A 1 86 ? -27.764 -7.923 12.015 1.00 87.56 86 ASP A CA 1
ATOM 703 C C . ASP A 1 86 ? -26.431 -8.590 12.418 1.00 87.56 86 ASP A C 1
ATOM 705 O O . ASP A 1 86 ? -26.015 -9.583 11.828 1.00 87.56 86 ASP A O 1
ATOM 709 N N . GLY A 1 87 ? -25.722 -8.014 13.398 1.00 86.81 87 GLY A N 1
ATOM 710 C CA . GLY A 1 87 ? -24.420 -8.524 13.853 1.00 86.81 87 GLY A CA 1
ATOM 711 C C . GLY A 1 87 ? -23.273 -8.340 12.850 1.00 86.81 87 GLY A C 1
ATOM 712 O O . GLY A 1 87 ? -22.229 -8.973 12.982 1.00 86.81 87 GLY A O 1
ATOM 713 N N . MET A 1 88 ? -23.447 -7.472 11.851 1.00 90.12 88 MET A N 1
ATOM 714 C CA . MET A 1 88 ? -22.456 -7.162 10.820 1.00 90.12 88 MET A CA 1
ATOM 715 C C . MET A 1 88 ? -22.191 -5.657 10.749 1.00 90.12 88 MET A C 1
ATOM 717 O O . MET A 1 88 ? -23.056 -4.843 11.084 1.00 90.12 88 MET A O 1
ATOM 721 N N . ILE A 1 89 ? -21.002 -5.278 10.277 1.00 92.81 89 ILE A N 1
ATOM 722 C CA . ILE A 1 89 ? -20.615 -3.881 10.058 1.00 92.81 89 ILE A CA 1
ATOM 723 C C . ILE A 1 89 ? -20.758 -3.522 8.585 1.00 92.81 89 ILE A C 1
ATOM 725 O O . ILE A 1 89 ? -20.389 -4.290 7.702 1.00 92.81 89 ILE A O 1
ATOM 729 N N . TYR A 1 90 ? -21.272 -2.321 8.330 1.00 90.75 90 TYR A N 1
ATOM 730 C CA . TYR A 1 90 ? -21.422 -1.763 6.996 1.00 90.75 90 TYR A CA 1
ATOM 731 C C . TYR A 1 90 ? -20.825 -0.362 6.899 1.00 90.75 90 TYR A C 1
ATOM 733 O O . TYR A 1 90 ? -21.011 0.465 7.796 1.00 90.75 90 TYR A O 1
ATOM 741 N N . LYS A 1 91 ? -20.209 -0.066 5.755 1.00 90.06 91 LYS A N 1
ATOM 742 C CA . LYS A 1 91 ? -19.845 1.282 5.304 1.00 90.06 91 LYS A CA 1
ATOM 743 C C . LYS A 1 91 ? -20.604 1.568 4.012 1.00 90.06 91 LYS A C 1
ATOM 745 O O . LYS A 1 91 ? -20.428 0.841 3.049 1.00 90.06 91 LYS A O 1
ATOM 750 N N . ASP A 1 92 ? -21.447 2.598 3.965 1.00 87.81 92 ASP A N 1
ATOM 751 C CA . ASP A 1 92 ? -22.199 2.966 2.747 1.00 87.81 92 ASP A CA 1
ATOM 752 C C . ASP A 1 92 ? -22.967 1.784 2.096 1.00 87.81 92 ASP A C 1
ATOM 754 O O . ASP A 1 92 ? -23.010 1.650 0.878 1.00 87.81 92 ASP A O 1
ATOM 758 N N . ASN A 1 93 ? -23.564 0.905 2.916 1.00 85.88 93 ASN A N 1
ATOM 759 C CA . ASN A 1 93 ? -24.201 -0.379 2.542 1.00 85.88 93 ASN A CA 1
ATOM 760 C C . ASN A 1 93 ? -23.261 -1.508 2.071 1.00 85.88 93 ASN A C 1
ATOM 762 O O . ASN A 1 93 ? -23.733 -2.610 1.801 1.00 85.88 93 ASN A O 1
ATOM 766 N N . MET A 1 94 ? -21.951 -1.290 2.035 1.00 88.62 94 MET A N 1
ATOM 767 C CA . MET A 1 94 ? -20.956 -2.337 1.809 1.00 88.62 94 MET A CA 1
ATOM 768 C C . MET A 1 94 ? -20.672 -3.072 3.117 1.00 88.62 94 MET A C 1
ATOM 770 O O . MET A 1 94 ? -20.297 -2.440 4.106 1.00 88.62 94 MET A O 1
ATOM 774 N N . LYS A 1 95 ? -20.876 -4.392 3.128 1.00 90.50 95 LYS A N 1
ATOM 775 C CA . LYS A 1 95 ? -20.563 -5.250 4.276 1.00 90.50 95 LYS A CA 1
ATOM 776 C C . LYS A 1 95 ? -19.049 -5.312 4.466 1.00 90.50 95 LYS A C 1
ATOM 778 O O . LYS A 1 95 ? -18.326 -5.489 3.491 1.00 90.50 95 LYS A O 1
ATOM 783 N N . LEU A 1 96 ? -18.603 -5.194 5.711 1.00 91.69 96 LEU A N 1
ATOM 784 C CA . LEU A 1 96 ? -17.205 -5.308 6.095 1.00 91.69 96 LEU A CA 1
ATOM 785 C C . LEU A 1 96 ? -16.991 -6.541 6.975 1.00 91.69 96 LEU A C 1
ATOM 787 O O . LEU A 1 96 ? -17.784 -6.811 7.881 1.00 91.69 96 LEU A O 1
ATOM 791 N N . ASN A 1 97 ? -15.901 -7.248 6.716 1.00 90.50 97 ASN A N 1
ATOM 792 C CA . ASN A 1 97 ? -15.295 -8.206 7.623 1.00 90.50 97 ASN A CA 1
ATOM 793 C C . ASN A 1 97 ? -14.520 -7.431 8.692 1.00 90.50 97 ASN A C 1
ATOM 795 O O . ASN A 1 97 ? -13.944 -6.376 8.411 1.00 90.50 97 ASN A O 1
ATOM 799 N N . VAL A 1 98 ? -14.551 -7.933 9.925 1.00 91.38 98 VAL A N 1
ATOM 800 C CA . VAL A 1 98 ? -13.915 -7.292 11.076 1.00 91.38 98 VAL A CA 1
ATOM 801 C C . VAL A 1 98 ? -12.984 -8.290 11.731 1.00 91.38 98 VAL A C 1
ATOM 803 O O . VAL A 1 98 ? -13.432 -9.301 12.276 1.00 91.38 98 VAL A O 1
ATOM 806 N N . THR A 1 99 ? -11.700 -7.964 11.726 1.00 90.56 99 THR A N 1
ATOM 807 C CA . THR A 1 99 ? -10.656 -8.799 12.305 1.00 90.56 99 THR A CA 1
ATOM 808 C C . THR A 1 99 ? -9.896 -8.016 13.360 1.00 90.56 99 THR A C 1
ATOM 810 O O . THR A 1 99 ? -9.501 -6.880 13.118 1.00 90.56 99 THR A O 1
ATOM 813 N N . TYR A 1 100 ? -9.668 -8.606 14.527 1.00 89.62 100 TYR A N 1
ATOM 814 C CA . TYR A 1 100 ? -8.920 -7.987 15.617 1.00 89.62 100 TYR A CA 1
ATOM 815 C C . TYR A 1 100 ? -7.596 -8.718 15.857 1.00 89.62 100 TYR A C 1
ATOM 817 O O . TYR A 1 100 ? -7.587 -9.938 16.030 1.00 89.62 100 TYR A O 1
ATOM 825 N N . SER A 1 101 ? -6.496 -7.959 15.878 1.00 86.69 101 SER A N 1
ATOM 826 C CA . SER A 1 101 ? -5.180 -8.405 16.345 1.00 86.69 101 SER A CA 1
ATOM 827 C C . SER A 1 101 ? -4.969 -7.908 17.772 1.00 86.69 101 SER A C 1
ATOM 829 O O . SER A 1 101 ? -4.849 -6.702 18.010 1.00 86.69 101 SER A O 1
ATOM 831 N N . GLU A 1 102 ? -4.917 -8.836 18.730 1.00 83.81 102 GLU A N 1
ATOM 832 C CA . GLU A 1 102 ? -4.614 -8.519 20.132 1.00 83.81 102 GLU A CA 1
ATOM 833 C C . GLU A 1 102 ? -3.172 -8.028 20.308 1.00 83.81 102 GLU A C 1
ATOM 835 O O . GLU A 1 102 ? -2.923 -7.133 21.115 1.00 83.81 102 GLU A O 1
ATOM 840 N N . GLN A 1 103 ? -2.230 -8.577 19.534 1.00 83.25 103 GLN A N 1
ATOM 841 C CA . GLN A 1 103 ? -0.805 -8.268 19.651 1.00 83.25 103 GLN A CA 1
ATOM 842 C C . GLN A 1 103 ? -0.500 -6.818 19.271 1.00 83.25 103 GLN A C 1
ATOM 844 O O . GLN A 1 103 ? 0.200 -6.117 20.003 1.00 83.25 103 GLN A O 1
ATOM 849 N N . ASP A 1 104 ? -1.036 -6.372 18.137 1.00 83.56 104 ASP A N 1
ATOM 850 C CA . ASP A 1 104 ? -0.800 -5.018 17.629 1.00 83.56 104 ASP A CA 1
ATOM 851 C C . ASP A 1 104 ? -1.816 -4.012 18.185 1.00 83.56 104 ASP A C 1
ATOM 853 O O . ASP A 1 104 ? -1.651 -2.802 18.030 1.00 83.56 104 ASP A O 1
ATOM 857 N N . ASN A 1 105 ? -2.857 -4.511 18.863 1.00 87.44 105 ASN A N 1
ATOM 858 C CA . ASN A 1 105 ? -4.029 -3.747 19.263 1.00 87.44 105 ASN A CA 1
ATOM 859 C C . ASN A 1 105 ? -4.585 -2.946 18.073 1.00 87.44 105 ASN A C 1
ATOM 861 O O . ASN A 1 105 ? -4.735 -1.723 18.130 1.00 87.44 105 ASN A O 1
ATOM 865 N N . GLU A 1 106 ? -4.861 -3.659 16.980 1.00 90.69 106 GLU A N 1
ATOM 866 C CA . GLU A 1 106 ? -5.368 -3.118 15.719 1.00 90.69 106 GLU A CA 1
ATOM 867 C C . GLU A 1 106 ? -6.607 -3.888 15.265 1.00 90.69 106 GLU A C 1
ATOM 869 O O . GLU A 1 106 ? -6.701 -5.107 15.420 1.00 90.69 106 GLU A O 1
ATOM 874 N N . VAL A 1 107 ? -7.563 -3.176 14.669 1.00 90.88 107 VAL A N 1
ATOM 875 C CA . VAL A 1 107 ? -8.731 -3.780 14.024 1.00 90.88 107 VAL A CA 1
ATOM 876 C C . VAL A 1 107 ? -8.649 -3.547 12.526 1.00 90.88 107 VAL A C 1
ATOM 878 O O . VAL A 1 107 ? -8.611 -2.404 12.069 1.00 90.88 107 VAL A O 1
ATOM 881 N N . TYR A 1 108 ? -8.664 -4.630 11.765 1.00 90.12 108 TYR A N 1
ATOM 882 C CA . TYR A 1 108 ? -8.711 -4.628 10.314 1.00 90.12 108 TYR A CA 1
ATOM 883 C C . TYR A 1 108 ? -10.159 -4.707 9.837 1.00 90.12 108 TYR A C 1
ATOM 885 O O . TYR A 1 108 ? -10.970 -5.481 10.349 1.00 90.12 108 TYR A O 1
ATOM 893 N N . LEU A 1 109 ? -10.471 -3.867 8.858 1.00 91.44 109 LEU A N 1
ATOM 894 C CA . LEU A 1 109 ? -11.753 -3.79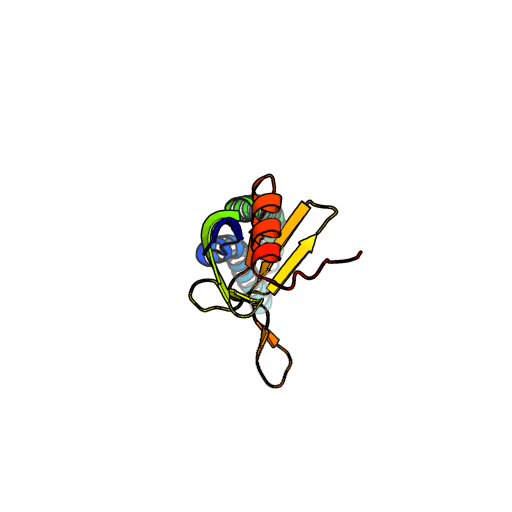9 8.182 1.00 91.44 109 LEU A CA 1
ATOM 895 C C . LEU A 1 109 ? -11.517 -3.982 6.690 1.00 91.44 109 LEU A C 1
ATOM 897 O O . LEU A 1 109 ? -10.779 -3.193 6.101 1.00 91.44 109 LEU A O 1
ATOM 901 N N . ASP A 1 110 ? -12.175 -4.950 6.067 1.00 89.94 110 ASP A N 1
ATOM 902 C CA . ASP A 1 110 ? -12.134 -5.140 4.616 1.00 89.94 110 ASP A CA 1
ATOM 903 C C . ASP A 1 110 ? -13.482 -5.604 4.064 1.00 89.94 110 ASP A C 1
ATOM 905 O O . ASP A 1 110 ? -14.337 -6.073 4.804 1.00 89.94 110 ASP A O 1
ATOM 909 N N . ASP A 1 111 ? -13.706 -5.436 2.765 1.00 89.38 111 ASP A N 1
ATOM 910 C CA . ASP A 1 111 ? -14.886 -5.955 2.063 1.00 89.38 111 ASP A CA 1
ATOM 911 C C . ASP A 1 111 ? -14.578 -7.248 1.296 1.00 89.38 111 ASP A C 1
ATOM 913 O O . ASP A 1 111 ? -15.228 -7.549 0.291 1.00 89.38 111 ASP A O 1
ATOM 917 N N . MET A 1 112 ? -13.561 -7.997 1.726 1.00 83.00 112 MET A N 1
ATOM 918 C CA . MET A 1 112 ? -13.054 -9.133 0.975 1.00 83.00 112 MET A CA 1
ATOM 919 C C . MET A 1 112 ? -14.145 -10.181 0.761 1.00 83.00 112 MET A C 1
ATOM 921 O O . MET A 1 112 ? -14.741 -10.700 1.708 1.00 83.00 112 MET A O 1
ATOM 925 N N . HIS A 1 113 ? -14.392 -10.510 -0.503 1.00 82.19 113 HIS A N 1
ATOM 926 C CA . HIS A 1 113 ? -15.327 -11.556 -0.893 1.00 82.19 113 HIS A CA 1
ATOM 927 C C . HIS A 1 113 ? -14.816 -12.311 -2.119 1.00 82.19 113 HIS A C 1
ATOM 929 O O . HIS A 1 113 ? -14.041 -11.791 -2.929 1.00 82.19 113 HIS A O 1
ATOM 935 N N . ASP A 1 114 ? -15.256 -13.561 -2.244 1.00 77.50 114 ASP A N 1
ATOM 936 C CA . ASP A 1 114 ? -14.977 -14.378 -3.416 1.00 77.50 114 ASP A CA 1
ATOM 937 C C . ASP A 1 114 ? -15.908 -13.958 -4.558 1.00 77.50 114 ASP A C 1
ATOM 939 O O . ASP A 1 114 ? -17.134 -14.015 -4.439 1.00 77.50 114 ASP A O 1
ATOM 943 N N . GLU A 1 115 ? -15.328 -13.534 -5.680 1.00 69.69 115 GLU A N 1
ATOM 944 C CA . GLU A 1 115 ? -16.076 -13.171 -6.879 1.00 69.69 115 GLU A CA 1
ATOM 945 C C . GLU A 1 115 ? -15.770 -14.179 -8.005 1.00 69.69 115 GLU A C 1
ATOM 947 O O . GLU A 1 115 ? -14.647 -14.302 -8.502 1.00 69.69 115 GLU A O 1
ATOM 952 N N . GLY A 1 116 ? -16.800 -14.920 -8.427 1.00 64.81 116 GLY A N 1
ATOM 953 C CA . GLY A 1 116 ? -16.773 -15.764 -9.624 1.00 64.81 116 GLY A CA 1
ATOM 954 C C . GLY A 1 116 ? -16.348 -17.228 -9.436 1.00 64.81 116 GLY A C 1
ATOM 955 O O . GLY A 1 116 ? -16.025 -17.702 -8.353 1.00 64.81 116 GLY A O 1
ATOM 956 N N . LYS A 1 117 ? -16.362 -17.971 -10.553 1.00 61.56 117 LYS A N 1
ATOM 957 C CA . LYS A 1 117 ? -16.157 -19.435 -10.629 1.00 61.56 117 LYS A CA 1
ATOM 958 C C . LYS A 1 117 ? -14.718 -19.894 -10.316 1.00 61.56 117 LYS A C 1
ATOM 960 O O . LYS A 1 117 ? -14.481 -21.092 -10.204 1.00 61.56 117 LYS A O 1
ATOM 965 N N . TYR A 1 118 ? -13.771 -18.960 -10.204 1.00 68.31 118 TYR A N 1
ATOM 966 C CA . TYR A 1 118 ? -12.331 -19.228 -10.079 1.00 68.31 118 TYR A CA 1
ATOM 967 C C . TYR A 1 118 ? -11.704 -18.688 -8.778 1.00 68.31 118 TYR A C 1
ATOM 969 O O . TYR A 1 118 ? -10.486 -18.539 -8.719 1.00 68.31 118 TYR A O 1
ATOM 977 N N . ASN A 1 119 ? -12.503 -18.406 -7.738 1.00 61.69 119 ASN A N 1
ATOM 978 C CA . ASN A 1 119 ? -12.035 -17.919 -6.428 1.00 61.69 119 ASN A CA 1
ATOM 979 C C . ASN A 1 119 ? -11.093 -16.704 -6.522 1.00 61.69 119 ASN A C 1
ATOM 981 O O . ASN A 1 119 ? -10.045 -16.651 -5.871 1.00 61.69 119 ASN A O 1
ATOM 985 N N . HIS A 1 120 ? -11.435 -15.716 -7.352 1.00 68.88 120 HIS A N 1
ATOM 986 C CA . HIS A 1 120 ? -10.729 -14.443 -7.299 1.00 68.88 120 HIS A CA 1
ATOM 987 C C . HIS A 1 120 ? -11.232 -13.657 -6.091 1.00 68.88 120 HIS A C 1
ATOM 989 O O . HIS A 1 120 ? -12.395 -13.267 -6.019 1.00 68.88 120 HIS A O 1
ATOM 995 N N . ARG A 1 121 ? -10.332 -13.443 -5.133 1.00 71.19 121 ARG A N 1
ATOM 996 C CA . ARG A 1 121 ? -10.570 -12.595 -3.968 1.00 71.19 121 ARG A CA 1
ATOM 997 C C . ARG A 1 121 ? -10.551 -11.142 -4.415 1.00 71.19 121 ARG A C 1
ATOM 999 O O . ARG A 1 121 ? -9.519 -10.662 -4.890 1.00 71.19 121 ARG A O 1
ATOM 1006 N N . LYS A 1 122 ? -11.678 -10.453 -4.273 1.00 76.56 122 LYS A N 1
ATOM 1007 C CA . LYS A 1 122 ? -11.797 -9.032 -4.593 1.00 76.56 122 LYS A CA 1
ATOM 1008 C C . LYS A 1 122 ? -11.905 -8.222 -3.315 1.00 76.56 122 LYS A C 1
ATOM 1010 O O . LYS A 1 122 ? -12.622 -8.601 -2.396 1.00 76.56 122 LYS A O 1
ATOM 1015 N N . ILE A 1 123 ? -11.166 -7.119 -3.285 1.00 82.12 123 ILE A N 1
ATOM 1016 C CA . ILE A 1 123 ? -11.144 -6.154 -2.188 1.00 82.12 123 ILE A CA 1
ATOM 1017 C C . ILE A 1 123 ? -11.237 -4.773 -2.828 1.00 82.12 123 ILE A C 1
ATOM 1019 O O . ILE A 1 123 ? -10.414 -4.432 -3.681 1.00 82.12 123 ILE A O 1
ATOM 1023 N N . THR A 1 124 ? -12.243 -3.993 -2.451 1.00 82.94 124 THR A N 1
ATOM 1024 C CA . THR A 1 124 ? -12.416 -2.601 -2.888 1.00 82.94 124 THR A CA 1
ATOM 1025 C C . THR A 1 124 ? -12.146 -1.609 -1.764 1.00 82.94 124 THR A C 1
ATOM 1027 O O . THR A 1 124 ? -11.801 -0.455 -2.024 1.00 82.94 124 THR A O 1
ATOM 1030 N N . PHE A 1 125 ? -12.219 -2.061 -0.514 1.00 84.25 125 PHE A N 1
ATOM 1031 C CA . PHE A 1 125 ? -11.934 -1.268 0.662 1.00 84.25 125 PHE A CA 1
ATOM 1032 C C . PHE A 1 125 ? -11.187 -2.097 1.693 1.00 84.25 125 PHE A C 1
ATOM 1034 O O . PHE A 1 125 ? -11.575 -3.210 2.028 1.00 84.25 125 PHE A O 1
ATOM 1041 N N . PHE A 1 126 ? -10.130 -1.509 2.236 1.00 87.25 126 PHE A N 1
ATOM 1042 C CA . PHE A 1 126 ? -9.451 -2.032 3.407 1.00 87.25 126 PHE A CA 1
ATOM 1043 C C . PHE A 1 126 ? -8.958 -0.873 4.262 1.00 87.25 126 PHE A C 1
ATOM 1045 O O . PHE A 1 126 ? -8.491 0.152 3.745 1.00 87.25 126 PHE A O 1
ATOM 1052 N N . ALA A 1 127 ? -9.074 -1.015 5.573 1.00 89.88 127 ALA A N 1
ATOM 1053 C CA . ALA A 1 127 ? -8.634 -0.007 6.513 1.00 89.88 127 ALA A CA 1
ATOM 1054 C C . ALA A 1 127 ? -8.294 -0.614 7.875 1.00 89.88 127 ALA A C 1
ATOM 1056 O O . ALA A 1 127 ? -8.792 -1.675 8.240 1.00 89.88 127 ALA A O 1
ATOM 1057 N N . THR A 1 128 ? -7.471 0.099 8.633 1.00 91.00 128 THR A N 1
ATOM 1058 C CA . THR A 1 128 ? -7.028 -0.298 9.969 1.00 91.00 128 THR A CA 1
ATOM 1059 C C . THR A 1 128 ? -7.433 0.764 10.983 1.00 91.00 128 THR A C 1
ATOM 1061 O O . THR A 1 128 ? -7.152 1.950 10.792 1.00 91.00 128 THR A O 1
ATOM 1064 N N . ILE A 1 129 ? -8.077 0.347 12.069 1.00 90.62 129 ILE A N 1
ATOM 1065 C CA . ILE A 1 129 ? -8.255 1.145 13.284 1.00 90.62 129 ILE A CA 1
ATOM 1066 C C . ILE A 1 129 ? -7.104 0.782 14.218 1.00 90.62 129 ILE A C 1
ATOM 1068 O O . ILE A 1 129 ? -6.864 -0.393 14.478 1.00 90.62 129 ILE A O 1
ATOM 1072 N N . SER A 1 130 ? -6.402 1.786 14.726 1.00 88.12 130 SER A N 1
ATOM 1073 C CA . SER A 1 130 ? -5.214 1.612 15.567 1.00 88.12 130 SER A CA 1
ATOM 1074 C C . SER A 1 130 ? -5.223 2.633 16.701 1.00 88.12 130 SER A C 1
ATOM 1076 O O . SER A 1 130 ? -5.679 3.761 16.494 1.00 88.12 130 SER A O 1
ATOM 1078 N N . GLY A 1 131 ? -4.643 2.292 17.852 1.00 83.31 131 GLY A N 1
ATOM 1079 C CA . GLY A 1 131 ? -4.508 3.209 18.990 1.00 83.31 131 GLY A CA 1
ATOM 1080 C C . GLY A 1 131 ? -5.771 3.302 19.852 1.00 83.31 131 GLY A C 1
ATOM 1081 O O . GLY A 1 131 ? -6.489 2.318 20.017 1.00 83.31 131 GLY A O 1
ATOM 1082 N N . ASP A 1 132 ? -6.040 4.484 20.414 1.00 84.88 132 ASP A N 1
ATOM 1083 C CA . ASP A 1 132 ? -7.089 4.681 21.433 1.00 84.88 132 ASP A CA 1
ATOM 1084 C C . ASP A 1 132 ? -8.517 4.418 20.913 1.00 84.88 132 ASP A C 1
ATOM 1086 O O . ASP A 1 132 ? -9.410 4.047 21.679 1.00 84.88 132 ASP A O 1
ATOM 1090 N N . ASP A 1 133 ? -8.729 4.538 19.599 1.00 86.75 133 ASP A N 1
ATOM 1091 C CA . ASP A 1 133 ? -10.027 4.319 18.949 1.00 86.75 133 ASP A CA 1
ATOM 1092 C C . ASP A 1 133 ? -10.455 2.835 18.953 1.00 86.75 133 ASP A C 1
ATOM 1094 O O . ASP A 1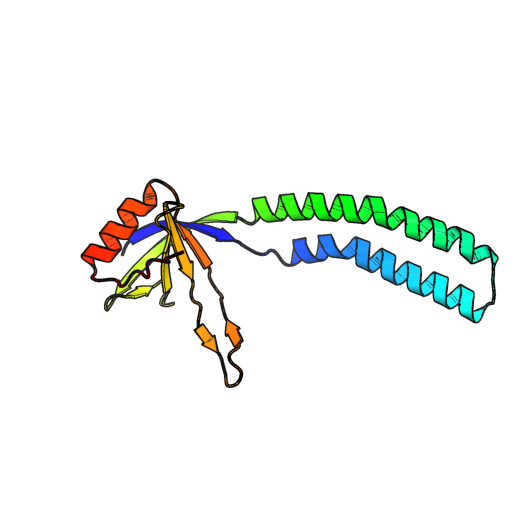 133 ? -11.647 2.524 18.855 1.00 86.75 133 ASP A O 1
ATOM 1098 N N . VAL A 1 134 ? -9.509 1.900 19.118 1.00 88.94 134 VAL A N 1
ATOM 1099 C CA . VAL A 1 134 ? -9.767 0.450 19.069 1.00 88.94 134 VAL A CA 1
ATOM 1100 C C . VAL A 1 134 ? -10.697 0.005 20.192 1.00 88.94 134 VAL A C 1
ATOM 1102 O O . VAL A 1 134 ? -11.679 -0.697 19.944 1.00 88.94 134 VAL A O 1
ATOM 1105 N N . GLY A 1 135 ? -10.455 0.464 21.423 1.00 87.56 135 GLY A N 1
ATOM 1106 C CA . GLY A 1 135 ? -11.291 0.103 22.570 1.00 87.56 135 GLY A CA 1
ATOM 1107 C C . GLY A 1 135 ? -12.738 0.580 22.411 1.00 87.56 135 GLY A C 1
ATOM 1108 O O . GLY A 1 135 ? -13.681 -0.151 22.727 1.00 87.56 135 GLY A O 1
ATOM 1109 N N . GLY A 1 136 ? -12.919 1.785 21.860 1.00 90.50 136 GLY A N 1
ATOM 1110 C CA . GLY A 1 136 ? -14.237 2.334 21.544 1.00 90.50 136 GLY A CA 1
ATOM 1111 C C . GLY A 1 136 ? -14.969 1.512 20.483 1.00 90.50 136 GLY A C 1
ATOM 1112 O O . GLY A 1 136 ? -16.146 1.184 20.658 1.00 90.50 136 GLY A O 1
ATOM 1113 N N . PHE A 1 137 ? -14.262 1.115 19.423 1.00 91.69 137 PHE A N 1
ATOM 1114 C CA . PHE A 1 137 ? -14.831 0.316 18.343 1.00 91.69 137 PHE A CA 1
ATOM 1115 C C . PHE A 1 137 ? -15.200 -1.111 18.779 1.00 91.69 137 PHE A C 1
ATOM 1117 O O . PHE A 1 137 ? -16.291 -1.588 18.460 1.00 91.69 137 PHE A O 1
ATOM 1124 N N . ILE A 1 138 ? -14.350 -1.785 19.560 1.00 90.44 138 ILE A N 1
ATOM 1125 C CA . ILE A 1 138 ? -14.642 -3.125 20.096 1.00 90.44 138 ILE A CA 1
ATOM 1126 C C . ILE A 1 138 ? -15.851 -3.088 21.037 1.00 90.44 138 ILE A C 1
ATOM 1128 O O . ILE A 1 138 ? -16.712 -3.971 20.979 1.00 90.44 138 ILE A O 1
ATOM 1132 N N . LYS A 1 139 ? -15.972 -2.043 21.868 1.00 91.44 139 LYS A N 1
ATOM 1133 C CA . LYS A 1 139 ? -17.157 -1.844 22.712 1.00 91.44 139 LYS A CA 1
ATOM 1134 C C . LYS A 1 139 ? -18.421 -1.684 21.863 1.00 91.44 139 LYS A C 1
ATOM 1136 O O . LYS A 1 139 ? -19.412 -2.359 22.130 1.00 91.44 139 LYS A O 1
ATOM 1141 N N . PHE A 1 140 ? -18.363 -0.863 20.815 1.00 91.75 140 PHE A N 1
ATOM 1142 C CA . PHE A 1 140 ? -19.463 -0.699 19.864 1.00 91.75 140 PHE A CA 1
ATOM 1143 C C . PHE A 1 140 ? -19.850 -2.025 19.184 1.00 91.75 140 PHE A C 1
ATOM 1145 O O . PHE A 1 140 ? -21.038 -2.338 19.087 1.00 91.75 140 PHE A O 1
ATOM 1152 N N . CYS A 1 141 ? -18.872 -2.837 18.769 1.00 91.50 141 CYS A N 1
ATOM 1153 C CA . CYS A 1 141 ? -19.123 -4.163 18.198 1.00 91.50 141 CYS A CA 1
ATOM 1154 C C . CYS A 1 141 ? -19.846 -5.077 19.196 1.00 91.50 141 CYS A C 1
ATOM 1156 O O . CYS A 1 141 ? -20.849 -5.699 18.848 1.00 91.50 141 CYS A O 1
ATOM 1158 N N . ARG A 1 142 ? -19.396 -5.094 20.457 1.00 89.88 142 ARG A N 1
ATOM 1159 C CA . ARG A 1 142 ? -20.011 -5.886 21.531 1.00 89.88 142 ARG A CA 1
ATOM 1160 C C . ARG A 1 142 ? -21.451 -5.457 21.823 1.00 89.88 142 ARG A C 1
ATOM 1162 O O . ARG A 1 142 ? -22.317 -6.311 21.956 1.00 89.88 142 ARG A O 1
ATOM 1169 N N . GLU A 1 143 ? -21.719 -4.153 21.883 1.00 92.50 143 GLU A N 1
ATOM 1170 C CA . GLU A 1 143 ? -23.067 -3.604 22.108 1.00 92.50 143 GLU A CA 1
ATOM 1171 C C . GLU A 1 143 ? -24.055 -3.967 20.986 1.00 92.50 143 GLU A C 1
ATOM 1173 O O . GLU A 1 143 ? -25.257 -4.053 21.228 1.00 92.50 143 GLU A O 1
ATOM 1178 N N . ASN A 1 144 ? -23.558 -4.209 19.769 1.00 90.31 144 ASN A N 1
ATOM 1179 C CA . ASN A 1 144 ? -24.373 -4.521 18.593 1.00 90.31 144 ASN A CA 1
ATOM 1180 C C . ASN A 1 144 ? -24.302 -6.002 18.170 1.00 90.31 144 ASN A C 1
ATOM 1182 O O . ASN A 1 144 ? -24.745 -6.335 17.071 1.00 90.31 144 ASN A O 1
ATOM 1186 N N . ASN A 1 145 ? -23.766 -6.888 19.023 1.00 90.12 145 ASN A N 1
ATOM 1187 C CA . ASN A 1 145 ? -23.584 -8.323 18.748 1.00 90.12 145 ASN A CA 1
ATOM 1188 C C . ASN A 1 145 ? -22.848 -8.612 17.428 1.00 90.12 145 ASN A C 1
ATOM 1190 O O . ASN A 1 145 ? -23.184 -9.553 16.709 1.00 90.12 145 ASN A O 1
ATOM 1194 N N . VAL A 1 146 ? -21.861 -7.783 17.090 1.00 88.69 146 VAL A N 1
ATOM 1195 C CA . VAL A 1 146 ? -21.047 -7.963 15.888 1.00 88.69 146 VAL A CA 1
ATOM 1196 C C . VAL A 1 146 ? -20.020 -9.063 16.118 1.00 88.69 146 VAL A C 1
ATOM 1198 O O . VAL A 1 146 ? -19.303 -9.039 17.120 1.00 88.69 146 VAL A O 1
ATOM 1201 N N . GLN A 1 147 ? -19.930 -10.010 15.182 1.00 81.94 147 GLN A N 1
ATOM 1202 C CA . GLN A 1 147 ? -18.867 -11.014 15.196 1.00 81.94 147 GLN A CA 1
ATOM 1203 C C . GLN A 1 147 ? -17.543 -10.364 14.794 1.00 81.94 147 GLN A C 1
ATOM 1205 O O . GLN A 1 147 ? -17.424 -9.792 13.713 1.00 81.94 147 GLN A O 1
ATOM 1210 N N . VAL A 1 148 ? -16.564 -10.441 15.691 1.00 82.56 148 VAL A N 1
ATOM 1211 C CA . VAL A 1 148 ? -15.193 -9.993 15.455 1.00 82.56 148 VAL A CA 1
ATOM 1212 C C . VAL A 1 148 ? -14.330 -11.240 15.410 1.00 82.56 148 VAL A C 1
ATOM 1214 O O . VAL A 1 148 ? -14.267 -11.981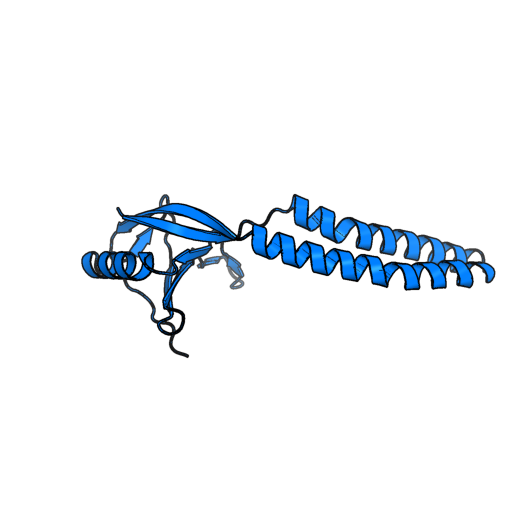 16.392 1.00 82.56 148 VAL A O 1
ATOM 1217 N N . GLU A 1 149 ? -13.697 -11.489 14.270 1.00 83.00 149 GLU A N 1
ATOM 1218 C CA . GLU A 1 149 ? -12.738 -12.578 14.151 1.00 83.00 149 GLU A CA 1
ATOM 1219 C C . GLU A 1 149 ? -11.460 -12.171 14.880 1.00 83.00 149 GLU A C 1
ATOM 1221 O O . GLU A 1 149 ? -10.821 -11.177 14.539 1.00 83.00 149 GLU A O 1
ATOM 1226 N N . ILE A 1 150 ? -11.102 -12.911 15.921 1.00 80.38 150 ILE A N 1
ATOM 1227 C CA . ILE A 1 150 ? -9.814 -12.737 16.590 1.00 80.38 150 ILE A CA 1
ATOM 1228 C C . ILE A 1 150 ? -8.821 -13.506 15.740 1.00 80.38 150 ILE A C 1
ATOM 1230 O O . ILE A 1 150 ? -9.008 -14.708 15.583 1.00 80.38 150 ILE A O 1
ATOM 1234 N N . PHE A 1 151 ? -7.823 -12.831 15.173 1.00 70.56 151 PHE A N 1
ATOM 1235 C CA . PHE A 1 151 ? -6.757 -13.504 14.437 1.00 70.56 151 PHE A CA 1
ATOM 1236 C C . PHE A 1 151 ? -5.830 -14.171 15.462 1.00 70.56 151 PHE A C 1
ATOM 1238 O O . PHE A 1 151 ? -5.131 -13.452 16.182 1.00 70.56 151 PHE A O 1
ATOM 1245 N N . PRO A 1 152 ? -5.847 -15.510 15.598 1.00 55.19 152 PRO A N 1
ATOM 1246 C CA . PRO A 1 152 ? -4.874 -16.213 16.411 1.00 55.19 152 PRO A CA 1
ATOM 1247 C C . PRO A 1 152 ? -3.645 -16.480 15.534 1.00 55.19 152 PRO A C 1
ATOM 1249 O O . PRO A 1 152 ? -3.798 -16.846 14.373 1.00 55.19 152 PRO A O 1
ATOM 1252 N N . GLU A 1 153 ? -2.466 -16.248 16.099 1.00 51.31 153 GLU A N 1
ATOM 1253 C CA . GLU A 1 153 ? -1.125 -16.571 15.569 1.00 51.31 153 GLU A CA 1
ATOM 1254 C C . GLU A 1 153 ? -1.041 -17.424 14.284 1.00 51.31 153 GLU A C 1
ATOM 1256 O O . GLU A 1 153 ? -1.485 -18.598 14.285 1.00 51.31 153 GLU A O 1
#

Radius of gyration: 24.05 Å; chains: 1; bounding box: 59×29×61 Å

Foldseek 3Di:
DDKAKWWWFADDVVLVCVLCVVVVVLVVVLCVLVVCCVVVVDPVSVVVNVVSVVVVVVSVVVSVVSVVVSRVVRTDTDIFDWDQDPLFIDGPNQTWAWEAEPVQLKIKIWSWDQDDDPRDTDTPTITMHHDPRSVVVVVVSVVRNHDYHYDDD

pLDDT: mean 83.47, std 8.52, range [51.31, 92.81]

Sequence (153 aa):
MYRVTVTTRVLNDKDTLRLSAPILVWLVLFIIIFGVMCIADIWFLVLPMFLEFLCIIPVTVWSIKKARKLRQESFVKIDVMLTARDGMIYKDNMKLNVTYSEQDNEVYLDDMHDEGKYNHRKITFFATISGDDVGGFIKFCRENNVQVEIFPE